Protein AF-A0A2D7C909-F1 (afdb_monomer_lite)

Secondary structure (DSSP, 8-state):
--TTHHHHHHHHHHHHHHHHHHHHHHHHSHHHHHHHHHHHHHHHHHHHHHHHHHHHHHHHTTPPPPPHHHHHHHHHHT-HHHHHHHHHHTT-SSS-HHHHHHHHHHHHHHHHHHHHHHHHHH-SS--GGGS---

Structure (mmCIF, N/CA/C/O backbone):
data_AF-A0A2D7C909-F1
#
_entry.id   AF-A0A2D7C909-F1
#
loop_
_atom_site.group_PDB
_atom_site.id
_atom_site.type_symbol
_atom_site.label_atom_id
_atom_site.label_alt_id
_atom_site.label_comp_id
_atom_site.label_asym_id
_atom_site.label_entity_id
_atom_site.label_seq_id
_atom_site.pdbx_PDB_ins_code
_atom_site.Cartn_x
_atom_site.Cartn_y
_atom_site.Cartn_z
_atom_site.occupancy
_atom_site.B_iso_or_equiv
_atom_site.auth_seq_id
_atom_site.auth_comp_id
_atom_site.auth_asym_id
_atom_site.auth_atom_id
_atom_site.pdbx_PDB_model_num
ATOM 1 N N . MET A 1 1 ? 46.329 -32.650 -24.180 1.00 47.97 1 MET A N 1
ATOM 2 C CA . MET A 1 1 ? 45.137 -33.232 -23.517 1.00 47.97 1 MET A CA 1
ATOM 3 C C . MET A 1 1 ? 44.458 -32.304 -22.486 1.00 47.97 1 MET A C 1
ATOM 5 O O . MET A 1 1 ? 43.473 -32.714 -21.896 1.00 47.97 1 MET A O 1
ATOM 9 N N . ILE A 1 2 ? 44.912 -31.050 -22.284 1.00 51.41 2 ILE A N 1
ATOM 10 C CA . ILE A 1 2 ? 44.372 -30.128 -21.250 1.00 51.41 2 ILE A CA 1
ATOM 11 C C . ILE A 1 2 ? 43.327 -29.121 -21.801 1.00 51.41 2 ILE A C 1
ATOM 13 O O . ILE A 1 2 ? 42.493 -28.629 -21.051 1.00 51.41 2 ILE A O 1
ATOM 17 N N . ASN A 1 3 ? 43.277 -28.874 -23.118 1.00 50.50 3 ASN A N 1
ATOM 18 C CA . ASN A 1 3 ? 42.369 -27.879 -23.728 1.00 50.50 3 ASN A CA 1
ATOM 19 C C . ASN A 1 3 ? 40.932 -28.361 -24.020 1.00 50.50 3 ASN A C 1
ATOM 21 O O . ASN A 1 3 ? 40.073 -27.541 -24.329 1.00 50.50 3 ASN A O 1
ATOM 25 N N . LEU A 1 4 ? 40.641 -29.665 -23.926 1.00 52.66 4 LEU A N 1
ATOM 26 C CA . LEU A 1 4 ? 39.287 -30.192 -24.177 1.00 52.66 4 LEU A CA 1
ATOM 27 C C . LEU A 1 4 ? 38.391 -30.141 -22.926 1.00 52.66 4 LEU A C 1
ATOM 29 O O . LEU A 1 4 ? 37.192 -29.895 -23.039 1.00 52.66 4 LEU A O 1
ATOM 33 N N . LEU A 1 5 ? 38.966 -30.295 -21.726 1.00 52.94 5 LEU A N 1
ATOM 34 C CA . LEU A 1 5 ? 38.217 -30.275 -20.461 1.00 52.94 5 LEU A CA 1
ATOM 35 C C . LEU A 1 5 ? 37.878 -28.849 -19.991 1.00 52.94 5 LEU A C 1
ATOM 37 O O . LEU A 1 5 ? 36.800 -28.627 -19.442 1.00 52.94 5 LEU A O 1
ATOM 41 N N . THR A 1 6 ? 38.743 -27.864 -20.266 1.00 55.09 6 THR A N 1
ATOM 42 C CA . THR A 1 6 ? 38.495 -26.441 -19.953 1.00 55.09 6 THR A CA 1
ATOM 43 C C . THR A 1 6 ? 37.403 -25.823 -20.828 1.00 55.09 6 THR A C 1
ATOM 45 O O . THR A 1 6 ? 36.758 -24.855 -20.425 1.00 55.09 6 THR A O 1
ATOM 48 N N . ASN A 1 7 ? 37.163 -26.388 -22.014 1.00 56.53 7 ASN A N 1
ATOM 49 C CA . ASN A 1 7 ? 36.126 -25.923 -22.928 1.00 56.53 7 ASN A CA 1
ATOM 50 C C . ASN A 1 7 ? 34.722 -26.350 -22.454 1.00 56.53 7 ASN A C 1
ATOM 52 O O . ASN A 1 7 ? 33.786 -25.563 -22.508 1.00 56.53 7 ASN A O 1
ATOM 56 N N . SER A 1 8 ? 34.579 -27.549 -21.876 1.00 60.84 8 SER A N 1
ATOM 57 C CA . SER A 1 8 ? 33.290 -28.060 -21.373 1.00 60.84 8 SER A CA 1
ATOM 58 C C . SER A 1 8 ? 32.717 -27.234 -20.206 1.00 60.84 8 SER A C 1
ATOM 60 O O . SER A 1 8 ? 31.518 -26.946 -20.166 1.00 60.84 8 SER A O 1
ATOM 62 N N . THR A 1 9 ? 33.563 -26.766 -19.280 1.00 65.06 9 THR A N 1
ATOM 63 C CA . THR A 1 9 ? 33.131 -25.901 -18.165 1.00 65.06 9 THR A CA 1
ATOM 64 C C . THR A 1 9 ? 32.791 -24.482 -18.625 1.00 65.06 9 THR A C 1
ATOM 66 O O . THR A 1 9 ? 31.807 -23.909 -18.150 1.00 65.06 9 THR A O 1
ATOM 69 N N . LYS A 1 10 ? 33.534 -23.937 -19.600 1.00 64.00 10 LYS A N 1
ATOM 70 C CA . LYS A 1 10 ? 33.212 -22.652 -20.245 1.00 64.00 10 LYS A CA 1
ATOM 71 C C . LYS A 1 10 ? 31.898 -22.716 -21.025 1.00 64.00 10 LYS A C 1
ATOM 73 O O . LYS A 1 10 ? 31.079 -21.817 -20.872 1.00 64.00 10 LYS A O 1
ATOM 78 N N . ILE A 1 11 ? 31.660 -23.791 -21.778 1.00 75.31 11 ILE A N 1
ATOM 79 C CA . ILE A 1 11 ? 30.412 -24.016 -22.523 1.00 75.31 11 ILE A CA 1
ATOM 80 C C . ILE A 1 11 ? 29.225 -24.158 -21.562 1.00 75.31 11 ILE A C 1
ATOM 82 O O . ILE A 1 11 ? 28.203 -23.514 -21.767 1.00 75.31 11 ILE A O 1
ATOM 86 N N . ARG A 1 12 ? 29.362 -24.910 -20.458 1.00 75.12 12 ARG A N 1
ATOM 87 C CA . ARG A 1 12 ? 28.311 -24.990 -19.423 1.00 75.12 12 ARG A CA 1
ATOM 88 C C . ARG A 1 12 ? 28.006 -23.634 -18.790 1.00 75.12 12 ARG A C 1
ATOM 90 O O . ARG A 1 12 ? 26.837 -23.298 -18.636 1.00 75.12 12 ARG A O 1
ATOM 97 N N . SER A 1 13 ? 29.032 -22.860 -18.440 1.00 69.50 13 SER A N 1
ATOM 98 C CA . SER A 1 13 ? 28.849 -21.518 -17.872 1.00 69.50 13 SER A CA 1
ATOM 99 C C . SER A 1 13 ? 28.171 -20.566 -18.864 1.00 69.50 13 SER A C 1
ATOM 101 O O . SER A 1 13 ? 27.258 -19.832 -18.485 1.00 69.50 13 SER A O 1
ATOM 103 N N . LEU A 1 14 ? 28.545 -20.639 -20.146 1.00 79.50 14 LEU A N 1
ATOM 104 C CA . LEU A 1 14 ? 27.927 -19.876 -21.229 1.00 79.50 14 LEU A CA 1
ATOM 105 C C . LEU A 1 14 ? 26.449 -20.253 -21.409 1.00 79.50 14 LEU A C 1
ATOM 107 O O . LEU A 1 14 ? 25.599 -19.370 -21.468 1.00 79.50 14 LEU A O 1
ATOM 111 N N . CYS A 1 15 ? 26.122 -21.548 -21.415 1.00 83.25 15 CYS A N 1
ATOM 112 C CA . CYS A 1 15 ? 24.737 -22.012 -21.498 1.00 83.25 15 CYS A CA 1
ATOM 113 C C . CYS A 1 15 ? 23.899 -21.539 -20.302 1.00 83.25 15 CYS A C 1
ATOM 115 O O . CYS A 1 15 ? 22.768 -21.103 -20.489 1.00 83.25 15 CYS A O 1
ATOM 117 N N . ILE A 1 16 ? 24.457 -21.559 -19.086 1.00 84.88 16 ILE A N 1
ATOM 118 C CA . ILE A 1 16 ? 23.773 -21.051 -17.886 1.00 84.88 16 ILE A CA 1
ATOM 119 C C . ILE A 1 16 ? 23.507 -19.544 -18.007 1.00 84.88 16 ILE A C 1
ATOM 121 O O . ILE A 1 16 ? 22.395 -19.101 -17.725 1.00 84.88 16 ILE A O 1
ATOM 125 N N . HIS A 1 17 ? 24.483 -18.763 -18.478 1.00 77.44 17 HIS A N 1
ATOM 126 C CA . HIS A 1 17 ? 24.311 -17.322 -18.683 1.00 77.44 17 HIS A CA 1
ATOM 127 C C . HIS A 1 17 ? 23.267 -17.007 -19.758 1.00 77.44 17 HIS A C 1
ATOM 129 O O . HIS A 1 17 ? 22.457 -16.105 -19.565 1.00 77.44 17 HIS A O 1
ATOM 135 N N . LEU A 1 18 ? 23.240 -17.758 -20.861 1.00 84.81 18 LEU A N 1
ATOM 136 C CA . LEU A 1 18 ? 22.255 -17.572 -21.929 1.00 84.81 18 LEU A CA 1
ATOM 137 C C . LEU A 1 18 ? 20.832 -17.919 -21.469 1.00 84.81 18 LEU A C 1
ATOM 139 O O . LEU A 1 18 ? 19.897 -17.188 -21.788 1.00 84.81 18 LEU A O 1
ATOM 143 N N . VAL A 1 19 ? 20.668 -18.975 -20.666 1.00 87.38 19 VAL A N 1
ATOM 144 C CA . VAL A 1 19 ? 19.371 -19.345 -20.073 1.00 87.38 19 VAL A CA 1
ATOM 145 C C . VAL A 1 19 ? 18.914 -18.300 -19.056 1.00 87.38 19 VAL A C 1
ATOM 147 O O . VAL A 1 19 ? 17.764 -17.871 -19.097 1.00 87.38 19 VAL A O 1
ATOM 150 N N . PHE A 1 20 ? 19.811 -17.835 -18.184 1.00 84.56 20 PHE A N 1
ATOM 151 C CA . PHE A 1 20 ? 19.500 -16.787 -17.213 1.00 84.56 20 PHE A CA 1
ATOM 152 C C . PHE A 1 20 ? 19.119 -15.472 -17.904 1.00 84.56 20 PHE A C 1
ATOM 154 O O . PHE A 1 20 ? 18.103 -14.872 -17.567 1.00 84.56 20 PHE A O 1
ATOM 161 N N . CYS A 1 21 ? 19.877 -15.065 -18.925 1.00 75.12 21 CYS A N 1
ATOM 162 C CA . CYS A 1 21 ? 19.587 -13.867 -19.708 1.00 75.12 21 CYS A CA 1
ATOM 163 C C . CYS A 1 21 ? 18.252 -14.001 -20.461 1.00 75.12 21 CYS A C 1
ATOM 165 O O . CYS A 1 21 ? 17.456 -13.067 -20.469 1.00 75.12 21 CYS A O 1
ATOM 167 N N . GLY A 1 22 ? 17.946 -15.183 -21.009 1.00 72.19 22 GLY A N 1
ATOM 168 C CA . GLY A 1 22 ? 16.656 -15.484 -21.636 1.00 72.19 22 GLY A CA 1
ATOM 169 C C . GLY A 1 22 ? 15.474 -15.403 -20.665 1.00 72.19 22 GLY A C 1
ATOM 170 O O . GLY A 1 22 ? 14.464 -14.781 -20.988 1.00 72.19 22 GLY A O 1
ATOM 171 N N . ILE A 1 23 ? 15.615 -15.954 -19.455 1.00 75.06 23 ILE A N 1
ATOM 172 C CA . ILE A 1 23 ? 14.599 -15.870 -18.393 1.00 75.06 23 ILE A CA 1
ATOM 173 C C . ILE A 1 23 ? 14.415 -14.422 -17.948 1.00 75.06 23 ILE A C 1
ATOM 175 O O . ILE A 1 23 ? 13.283 -13.965 -17.856 1.00 75.06 23 ILE A O 1
ATOM 179 N N . VAL A 1 24 ? 15.501 -13.678 -17.732 1.00 72.19 24 VAL A N 1
ATOM 180 C CA . VAL A 1 24 ? 15.435 -12.257 -17.371 1.00 72.19 24 VAL A CA 1
ATOM 181 C C . VAL A 1 24 ? 14.763 -11.453 -18.483 1.00 72.19 24 VAL A C 1
ATOM 183 O O . VAL A 1 24 ? 13.880 -10.664 -18.191 1.00 72.19 24 VAL A O 1
ATOM 186 N N . THR A 1 25 ? 15.083 -11.694 -19.755 1.00 62.75 25 THR A N 1
ATOM 187 C CA . THR A 1 25 ? 14.466 -10.973 -20.886 1.00 62.75 25 THR A CA 1
ATOM 188 C C . THR A 1 25 ? 12.987 -11.337 -21.071 1.00 62.75 25 THR A C 1
ATOM 190 O O . THR A 1 25 ? 12.179 -10.484 -21.432 1.00 62.75 25 THR A O 1
ATOM 193 N N . TYR A 1 26 ? 12.602 -12.587 -20.792 1.00 64.62 26 TYR A N 1
ATOM 194 C CA . TYR A 1 26 ? 11.203 -13.029 -20.770 1.00 64.62 26 TYR A CA 1
ATOM 195 C C . TYR A 1 26 ? 10.431 -12.416 -19.592 1.00 64.62 26 TYR A C 1
ATOM 197 O O . TYR A 1 26 ? 9.316 -11.935 -19.769 1.00 64.62 26 TYR A O 1
ATOM 205 N N . VAL A 1 27 ? 11.052 -12.375 -18.411 1.00 63.78 27 VAL A N 1
ATOM 206 C CA . VAL A 1 27 ? 10.517 -11.735 -17.203 1.00 63.78 27 VAL A CA 1
ATOM 207 C C . VAL A 1 27 ? 10.466 -10.218 -17.349 1.00 63.78 27 VAL A C 1
ATOM 209 O O . VAL A 1 27 ? 9.596 -9.622 -16.751 1.00 63.78 27 VAL A O 1
ATOM 212 N N . VAL A 1 28 ? 11.343 -9.585 -18.129 1.00 64.62 28 VAL A N 1
ATOM 213 C CA . VAL A 1 28 ? 11.356 -8.128 -18.373 1.00 64.62 28 VAL A CA 1
ATOM 214 C C . VAL A 1 28 ? 10.441 -7.734 -19.539 1.00 64.62 28 VAL A C 1
ATOM 216 O O . VAL A 1 28 ? 10.119 -6.562 -19.696 1.00 64.62 28 VAL A O 1
ATOM 219 N N . ASN A 1 29 ? 9.967 -8.689 -20.345 1.00 57.91 29 ASN A N 1
ATOM 220 C CA . ASN A 1 29 ? 9.042 -8.401 -21.437 1.00 57.91 29 ASN A CA 1
ATOM 221 C C . ASN A 1 29 ? 7.717 -7.850 -20.869 1.00 57.91 29 ASN A C 1
ATOM 223 O O . ASN A 1 29 ? 6.957 -8.570 -20.212 1.00 57.91 29 ASN A O 1
ATOM 227 N N . ASP A 1 30 ? 7.427 -6.576 -21.155 1.00 59.09 30 ASP A N 1
ATOM 228 C CA . ASP A 1 30 ? 6.306 -5.783 -20.616 1.00 59.09 30 ASP A CA 1
ATOM 229 C C . ASP A 1 30 ? 4.933 -6.480 -20.673 1.00 59.09 30 ASP A C 1
ATOM 231 O O . ASP A 1 30 ? 4.050 -6.198 -19.862 1.00 59.09 30 ASP A O 1
ATOM 235 N N . LYS A 1 31 ? 4.745 -7.439 -21.592 1.00 60.09 31 LYS A N 1
ATOM 236 C CA . LYS A 1 31 ? 3.484 -8.178 -21.767 1.00 60.09 31 LYS A CA 1
ATOM 237 C C . LYS A 1 31 ? 3.129 -9.129 -20.616 1.00 60.09 31 LYS A C 1
ATOM 239 O O . LYS A 1 31 ? 1.948 -9.428 -20.463 1.00 60.09 31 LYS A O 1
ATOM 244 N N . PHE A 1 32 ? 4.096 -9.604 -19.825 1.00 64.06 32 PHE A N 1
ATOM 245 C CA . PHE A 1 32 ? 3.834 -10.490 -18.674 1.00 64.06 32 PHE A CA 1
ATOM 246 C C . PHE A 1 32 ? 3.958 -9.762 -17.327 1.00 64.06 32 PHE A C 1
ATOM 248 O O . PHE A 1 32 ? 3.219 -10.049 -16.386 1.00 64.06 32 PHE A O 1
ATOM 255 N N . VAL A 1 33 ? 4.837 -8.762 -17.249 1.00 64.88 33 VAL A N 1
ATOM 256 C CA . VAL A 1 33 ? 5.052 -7.954 -16.038 1.00 64.88 33 VAL A CA 1
ATOM 257 C C . VAL A 1 33 ? 3.840 -7.095 -15.713 1.00 64.88 33 VAL A C 1
ATOM 259 O O . VAL A 1 33 ? 3.379 -7.086 -14.574 1.00 64.88 33 VAL A O 1
ATOM 262 N N . MET A 1 34 ? 3.287 -6.413 -16.717 1.00 63.38 34 MET A N 1
ATOM 263 C CA . MET A 1 34 ? 2.135 -5.531 -16.530 1.00 63.38 34 MET A CA 1
ATOM 264 C C . MET A 1 34 ? 0.901 -6.240 -15.947 1.00 63.38 34 MET A C 1
ATOM 266 O O . MET A 1 34 ? 0.367 -5.743 -14.952 1.00 63.38 34 MET A O 1
ATOM 270 N N . PRO A 1 35 ? 0.444 -7.403 -16.461 1.00 71.62 35 PRO A N 1
ATOM 271 C CA . PRO A 1 35 ? -0.691 -8.102 -15.859 1.00 71.62 35 PRO A CA 1
ATOM 272 C C . PRO A 1 35 ? -0.378 -8.656 -14.464 1.00 71.62 35 PRO A C 1
ATOM 274 O O . PRO A 1 35 ? -1.264 -8.664 -13.612 1.00 71.62 35 PRO A O 1
ATOM 277 N N . PHE A 1 36 ? 0.864 -9.073 -14.193 1.00 77.06 36 PHE A N 1
ATOM 278 C CA . PHE A 1 36 ? 1.263 -9.544 -12.864 1.00 77.06 36 PHE A CA 1
ATOM 279 C C . PHE A 1 36 ? 1.241 -8.416 -11.823 1.00 77.06 36 PHE A C 1
ATOM 281 O O . PHE A 1 36 ? 0.674 -8.588 -10.744 1.00 77.06 36 PHE A O 1
ATOM 288 N N . ILE A 1 37 ? 1.785 -7.243 -12.163 1.00 73.25 37 ILE A N 1
ATOM 289 C CA . ILE A 1 37 ? 1.727 -6.045 -11.313 1.00 73.25 37 ILE A CA 1
ATOM 290 C C . ILE A 1 37 ? 0.271 -5.620 -11.092 1.00 73.25 37 ILE A C 1
ATOM 292 O O . ILE A 1 37 ? -0.114 -5.324 -9.962 1.00 73.25 37 ILE A O 1
ATOM 296 N N . ALA A 1 38 ? -0.563 -5.639 -12.136 1.00 72.75 38 ALA A N 1
ATOM 297 C CA . ALA A 1 38 ? -1.981 -5.308 -12.011 1.00 72.75 38 ALA A C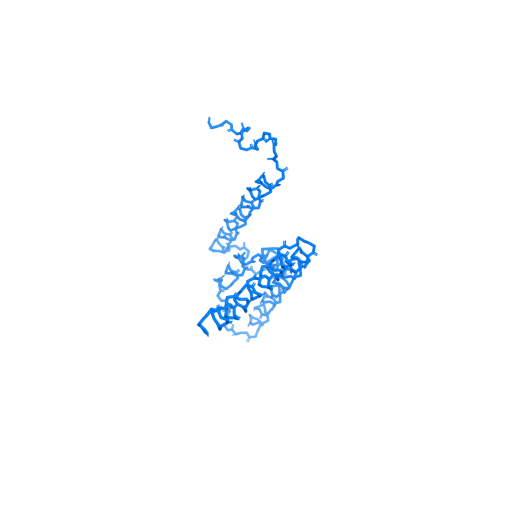A 1
ATOM 298 C C . ALA A 1 38 ? -2.713 -6.260 -11.048 1.00 72.75 38 ALA A C 1
ATOM 300 O O . ALA A 1 38 ? -3.440 -5.805 -10.163 1.00 72.75 38 ALA A O 1
ATOM 301 N N . TRP A 1 39 ? -2.478 -7.572 -11.163 1.00 77.75 39 TRP A N 1
ATOM 302 C CA . TRP A 1 39 ? -3.040 -8.555 -10.233 1.00 77.75 39 TRP A CA 1
ATOM 303 C C . TRP A 1 39 ? -2.529 -8.329 -8.808 1.00 77.75 39 TRP A C 1
ATOM 305 O O . TRP A 1 39 ? -3.324 -8.278 -7.872 1.00 77.75 39 TRP A O 1
ATOM 315 N N . TRP A 1 40 ? -1.223 -8.118 -8.634 1.00 79.00 40 TRP A N 1
ATOM 316 C CA . TRP A 1 40 ? -0.631 -7.798 -7.336 1.00 79.00 40 TRP A CA 1
ATOM 317 C C . TRP A 1 40 ? -1.325 -6.601 -6.672 1.00 79.00 40 TRP A C 1
ATOM 319 O O . TRP A 1 40 ? -1.753 -6.699 -5.521 1.00 79.00 40 TRP A O 1
ATOM 329 N N . PHE A 1 41 ? -1.532 -5.509 -7.418 1.00 78.88 41 PHE A N 1
ATOM 330 C CA . PHE A 1 41 ? -2.272 -4.344 -6.933 1.00 78.88 41 PHE A CA 1
ATOM 331 C C . PHE A 1 41 ? -3.691 -4.708 -6.484 1.00 78.88 41 PHE A C 1
ATOM 333 O O . PHE A 1 41 ? -4.114 -4.279 -5.411 1.00 78.88 41 PHE A O 1
ATOM 340 N N . ILE A 1 42 ? -4.422 -5.518 -7.253 1.00 81.50 42 ILE A N 1
ATOM 341 C CA . ILE A 1 42 ? -5.783 -5.943 -6.892 1.00 81.50 42 ILE A CA 1
ATOM 342 C C . ILE A 1 42 ? -5.783 -6.746 -5.584 1.00 81.50 42 ILE A C 1
ATOM 344 O O . ILE A 1 42 ? -6.570 -6.435 -4.687 1.00 81.50 42 ILE A O 1
ATOM 348 N N . VAL A 1 43 ? -4.892 -7.738 -5.441 1.00 86.25 43 VAL A N 1
ATOM 349 C CA . VAL A 1 43 ? -4.817 -8.563 -4.219 1.00 86.25 43 VAL A CA 1
ATOM 350 C C . VAL A 1 43 ? -4.508 -7.700 -3.005 1.00 86.25 43 VAL A C 1
ATOM 352 O O . VAL A 1 43 ? -5.189 -7.812 -1.986 1.00 86.25 43 VAL A O 1
ATOM 355 N N . VAL A 1 44 ? -3.502 -6.831 -3.114 1.00 83.19 44 VAL A N 1
ATOM 356 C CA . VAL A 1 44 ? -3.051 -5.988 -2.004 1.00 83.19 44 VAL A CA 1
ATOM 357 C C . VAL A 1 44 ? -4.163 -5.033 -1.564 1.00 83.19 44 VAL A C 1
ATOM 359 O O . VAL A 1 44 ? -4.460 -4.948 -0.374 1.00 83.19 44 VAL A O 1
ATOM 362 N N . ASN A 1 45 ? -4.858 -4.392 -2.508 1.00 83.12 45 ASN A N 1
ATOM 363 C CA . ASN A 1 45 ? -5.970 -3.494 -2.187 1.00 83.12 45 ASN A CA 1
ATOM 364 C C . ASN A 1 45 ? -7.173 -4.229 -1.569 1.00 83.12 45 ASN A C 1
ATOM 366 O O . ASN A 1 45 ? -7.797 -3.713 -0.639 1.00 83.12 45 ASN A O 1
ATOM 370 N N . LEU A 1 46 ? -7.487 -5.441 -2.040 1.00 85.94 46 LEU A N 1
ATOM 371 C CA . LEU A 1 46 ? -8.560 -6.257 -1.467 1.00 85.94 46 LEU A CA 1
ATOM 372 C C . LEU A 1 46 ? -8.209 -6.739 -0.052 1.00 85.94 46 LEU A C 1
ATOM 374 O O . LEU A 1 46 ? -9.049 -6.695 0.848 1.00 85.94 46 LEU A O 1
ATOM 378 N N . PHE A 1 47 ? -6.966 -7.171 0.159 1.00 87.62 47 PHE A N 1
ATOM 379 C CA . PHE A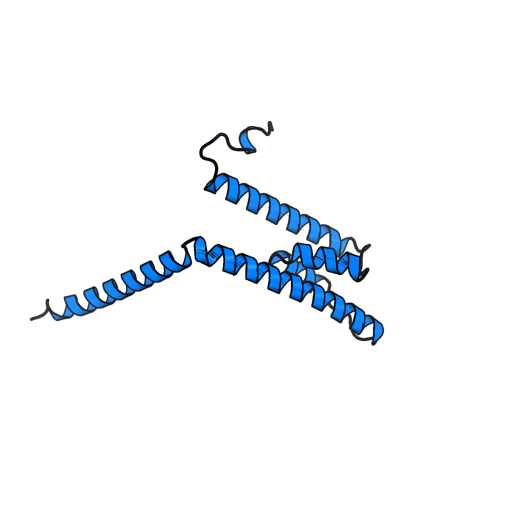 1 47 ? -6.480 -7.608 1.464 1.00 87.62 47 PHE A CA 1
ATOM 380 C C . PHE A 1 47 ? -6.540 -6.476 2.498 1.00 87.62 47 PHE A C 1
ATOM 382 O O . PHE A 1 47 ? -7.024 -6.686 3.614 1.00 87.62 47 PHE A O 1
ATOM 389 N N . GLU A 1 48 ? -6.137 -5.265 2.104 1.00 84.94 48 GLU A N 1
ATOM 390 C CA . GLU A 1 48 ? -6.254 -4.056 2.922 1.00 84.94 48 GLU A CA 1
ATOM 391 C C . GLU A 1 48 ? -7.699 -3.813 3.369 1.00 84.94 48 GLU A C 1
ATOM 393 O O . GLU A 1 48 ? -7.994 -3.614 4.551 1.00 84.94 48 GLU A O 1
ATOM 398 N N . PHE A 1 49 ? -8.627 -3.869 2.412 1.00 83.50 49 PHE A N 1
ATOM 399 C CA . PHE A 1 49 ? -10.041 -3.632 2.659 1.00 83.50 49 PHE A CA 1
ATOM 400 C C . PHE A 1 49 ? -10.619 -4.649 3.655 1.00 83.50 49 PHE A C 1
ATOM 402 O O . PHE A 1 49 ? -11.338 -4.281 4.590 1.00 83.50 49 PHE A O 1
ATOM 409 N N . LEU A 1 50 ? -10.249 -5.926 3.514 1.00 87.12 50 LEU A N 1
ATOM 410 C CA . LEU A 1 50 ? -10.637 -6.980 4.454 1.00 87.12 50 LEU A CA 1
ATOM 411 C C . LEU A 1 50 ? -10.033 -6.766 5.848 1.00 87.12 50 LEU A C 1
ATOM 413 O O . LEU A 1 50 ? -10.709 -7.014 6.850 1.00 87.12 50 LEU A O 1
ATOM 417 N N . MET A 1 51 ? -8.796 -6.267 5.939 1.00 85.19 51 MET A N 1
ATOM 418 C CA . MET A 1 51 ? -8.168 -5.912 7.217 1.00 85.19 51 MET A CA 1
ATOM 419 C C . MET A 1 51 ? -8.942 -4.812 7.950 1.00 85.19 51 MET A C 1
ATOM 421 O O . MET A 1 51 ? -9.185 -4.953 9.152 1.00 85.19 51 MET A O 1
ATOM 425 N N . PHE A 1 52 ? -9.415 -3.781 7.240 1.00 82.75 52 PHE A N 1
ATOM 426 C CA . PHE A 1 52 ? -10.302 -2.764 7.820 1.00 82.75 52 PHE A CA 1
ATOM 427 C C . PHE A 1 52 ? -11.627 -3.360 8.321 1.00 82.75 52 PHE A C 1
ATOM 429 O O . PHE A 1 52 ? -12.081 -3.034 9.423 1.00 82.75 52 PHE A O 1
ATOM 436 N N . GLY A 1 53 ? -12.225 -4.280 7.558 1.00 83.94 53 GLY A N 1
ATOM 437 C CA . GLY A 1 53 ? -13.429 -4.999 7.984 1.00 83.94 53 GLY A CA 1
ATOM 438 C C . GLY A 1 53 ? -13.201 -5.835 9.246 1.00 83.94 53 GLY A C 1
ATOM 439 O O . GLY A 1 53 ? -13.990 -5.771 10.196 1.00 83.94 53 GLY A O 1
ATOM 440 N N . LYS A 1 54 ? -12.075 -6.560 9.304 1.00 85.06 54 LYS A N 1
ATOM 441 C CA . LYS A 1 54 ? -11.673 -7.347 10.478 1.00 85.06 54 LYS A CA 1
ATOM 442 C C . LYS A 1 54 ? -11.416 -6.462 11.693 1.00 85.06 54 LYS A C 1
ATOM 444 O O . LYS A 1 54 ? -11.723 -6.865 12.814 1.00 85.06 54 LYS A O 1
ATOM 449 N N . ASP A 1 55 ? -10.868 -5.266 11.500 1.00 84.06 55 ASP A N 1
ATOM 450 C CA . ASP A 1 55 ? -10.670 -4.315 12.593 1.00 84.06 55 ASP A CA 1
ATOM 451 C C . ASP A 1 55 ? -12.006 -3.824 13.175 1.00 84.06 55 ASP A C 1
ATOM 453 O O . ASP A 1 55 ? -12.193 -3.820 14.394 1.00 84.06 55 ASP A O 1
ATOM 457 N N . LYS A 1 56 ? -13.001 -3.541 12.320 1.00 81.50 56 LYS A N 1
ATOM 458 C CA . LYS A 1 56 ? -14.357 -3.180 12.773 1.00 81.50 56 LYS A CA 1
ATOM 459 C C . LYS A 1 56 ? -15.043 -4.314 13.540 1.00 81.50 56 LYS A C 1
ATOM 461 O O . LYS A 1 56 ? -15.722 -4.055 14.534 1.00 81.50 56 LYS A O 1
ATOM 466 N N . LEU A 1 57 ? -14.850 -5.563 13.112 1.00 83.88 57 LEU A N 1
ATOM 467 C CA . LEU A 1 57 ? -15.328 -6.748 13.836 1.00 83.88 57 LEU A CA 1
ATOM 468 C C . LEU A 1 57 ? -14.658 -6.878 15.208 1.00 83.88 57 LEU A C 1
ATOM 470 O O . LEU A 1 57 ? -15.351 -7.062 16.206 1.00 83.88 57 LEU A O 1
ATOM 474 N N . ARG A 1 58 ? -13.333 -6.694 15.282 1.00 83.69 58 ARG A N 1
ATOM 475 C CA . ARG A 1 58 ? -12.591 -6.693 16.553 1.00 83.69 58 ARG A CA 1
ATOM 476 C C . ARG A 1 58 ? -13.068 -5.597 17.501 1.00 83.69 58 ARG A C 1
ATOM 478 O O . ARG A 1 58 ? -13.245 -5.867 18.684 1.00 83.69 58 ARG A O 1
ATOM 485 N N . ALA A 1 59 ? -13.370 -4.407 16.980 1.00 79.75 59 ALA A N 1
ATOM 486 C CA . ALA A 1 59 ? -13.939 -3.320 17.771 1.00 79.75 59 ALA A CA 1
ATOM 487 C C . ALA A 1 59 ? -15.328 -3.657 18.346 1.00 79.75 59 ALA A C 1
ATOM 489 O O . ALA A 1 59 ? -15.619 -3.250 19.467 1.00 79.75 59 ALA A O 1
ATOM 490 N N . LYS A 1 60 ? -16.166 -4.405 17.612 1.00 82.62 60 LYS A N 1
ATOM 491 C CA . LYS A 1 60 ? -17.469 -4.886 18.110 1.00 82.62 60 LYS A CA 1
ATOM 492 C C . LYS A 1 60 ? -17.336 -6.006 19.146 1.00 82.62 60 LYS A C 1
ATOM 494 O O . LYS A 1 60 ? -18.127 -6.053 20.077 1.00 82.62 60 LYS A O 1
ATOM 499 N N . MET A 1 61 ? -16.341 -6.878 18.991 1.00 85.56 61 MET A N 1
ATOM 500 C CA . MET A 1 61 ? -16.055 -8.003 19.895 1.00 85.56 61 MET A CA 1
ATOM 501 C C . MET A 1 61 ? -15.276 -7.588 21.161 1.00 85.56 61 MET A C 1
ATOM 503 O O . MET A 1 61 ? -14.966 -8.436 21.992 1.00 85.56 61 MET A O 1
ATOM 507 N N . GLY A 1 62 ? -14.907 -6.307 21.303 1.00 79.88 62 GLY A N 1
ATOM 508 C CA . GLY A 1 62 ? -14.111 -5.809 22.433 1.00 79.88 62 GLY A CA 1
ATOM 509 C C . GLY A 1 62 ? -12.636 -6.230 22.410 1.00 79.88 62 GLY A C 1
ATOM 510 O O . GLY A 1 62 ? -11.956 -6.149 23.429 1.00 79.88 62 GLY A O 1
ATOM 511 N N . TRP A 1 63 ? -12.123 -6.694 21.268 1.00 85.75 63 TRP A N 1
ATOM 512 C CA . TRP A 1 63 ? -10.733 -7.134 21.128 1.00 85.75 63 TRP A CA 1
ATOM 513 C C . TRP A 1 63 ? -9.778 -5.962 20.875 1.00 85.75 63 TRP A C 1
ATOM 515 O O . TRP A 1 63 ? -10.185 -4.866 20.480 1.00 85.75 63 TRP A O 1
ATOM 525 N N . SER A 1 64 ? -8.478 -6.215 21.057 1.00 75.69 64 SER A N 1
ATOM 526 C CA . SER A 1 64 ? -7.431 -5.233 20.761 1.00 75.69 64 SER A CA 1
ATOM 527 C C . SER A 1 64 ? -7.458 -4.815 19.284 1.00 75.69 64 SER A C 1
ATOM 529 O O . SER A 1 64 ? -7.561 -5.653 18.378 1.00 75.69 64 SER A O 1
ATOM 531 N N . ARG A 1 65 ? -7.386 -3.501 19.053 1.00 74.50 65 ARG A N 1
ATOM 532 C CA . ARG A 1 65 ? -7.413 -2.885 17.719 1.00 74.50 65 ARG A CA 1
ATOM 533 C C . ARG A 1 65 ? -6.055 -3.006 17.033 1.00 74.50 65 ARG A C 1
ATOM 535 O O . ARG A 1 65 ? -5.016 -3.031 17.687 1.00 74.50 65 ARG A O 1
ATOM 542 N N . THR A 1 66 ? -6.068 -3.055 15.707 1.00 75.62 66 THR A N 1
ATOM 543 C CA . THR A 1 66 ? -4.849 -3.151 14.896 1.00 75.62 66 THR A CA 1
ATOM 544 C C . THR A 1 66 ? -4.114 -1.799 14.906 1.00 75.62 66 THR A C 1
ATOM 546 O O . THR A 1 66 ? -4.767 -0.756 14.784 1.00 75.62 66 THR A O 1
ATOM 549 N N . PRO A 1 67 ? -2.780 -1.768 15.086 1.00 76.56 67 PRO A N 1
ATOM 550 C CA . PRO A 1 67 ? -2.023 -0.519 15.075 1.00 76.56 67 PRO A CA 1
ATOM 551 C C . PRO A 1 67 ? -2.059 0.162 13.697 1.00 76.56 67 PRO A C 1
ATOM 553 O O . PRO A 1 67 ? -2.054 -0.488 12.655 1.00 76.56 67 PRO A O 1
ATOM 556 N N . GLU A 1 68 ? -2.071 1.498 13.697 1.00 75.56 68 GLU A N 1
ATOM 557 C CA . GLU A 1 68 ? -2.155 2.331 12.481 1.00 75.56 68 GLU A CA 1
ATOM 558 C C . GLU A 1 68 ? -0.946 2.153 11.549 1.00 75.56 68 GLU A C 1
ATOM 560 O O . GLU A 1 68 ? -1.063 2.316 10.335 1.00 75.56 68 GLU A O 1
ATOM 565 N N . SER A 1 69 ? 0.203 1.766 12.109 1.00 76.75 69 SER A N 1
ATOM 566 C CA . SER A 1 69 ? 1.436 1.511 11.363 1.00 76.75 69 SER A CA 1
ATOM 567 C C . SER A 1 69 ? 1.293 0.385 10.341 1.00 76.75 69 SER A C 1
ATOM 569 O O . SER A 1 69 ? 1.898 0.469 9.278 1.00 76.75 69 SER A O 1
ATOM 571 N N . THR A 1 70 ? 0.475 -0.636 10.614 1.00 80.31 70 THR A N 1
ATOM 572 C CA . THR A 1 70 ? 0.282 -1.768 9.696 1.00 80.31 70 THR A CA 1
ATOM 573 C C . THR A 1 70 ? -0.357 -1.317 8.384 1.00 80.31 70 THR A C 1
ATOM 575 O O . THR A 1 70 ? 0.140 -1.659 7.316 1.00 80.31 70 THR A O 1
ATOM 578 N N . PHE A 1 71 ? -1.392 -0.480 8.466 1.00 79.00 71 PHE A N 1
ATOM 579 C CA . PHE A 1 71 ? -2.062 0.077 7.289 1.00 79.00 71 PHE A CA 1
ATOM 580 C C . PHE A 1 71 ? -1.152 1.057 6.529 1.00 79.00 71 PHE A C 1
ATOM 582 O O . PHE A 1 71 ? -1.099 1.049 5.305 1.00 79.00 71 PHE A O 1
ATOM 589 N N . LEU A 1 72 ? -0.357 1.874 7.232 1.00 78.94 72 LEU A N 1
ATOM 590 C CA . LEU A 1 72 ? 0.614 2.759 6.570 1.00 78.94 72 LEU A CA 1
ATOM 591 C C . LEU A 1 72 ? 1.717 1.979 5.838 1.00 78.94 72 LEU A C 1
ATOM 593 O O . LEU A 1 72 ? 2.098 2.356 4.729 1.00 78.94 72 LEU A O 1
ATOM 597 N N . MET A 1 73 ? 2.197 0.877 6.420 1.00 79.75 73 MET A N 1
ATOM 598 C CA . MET A 1 73 ? 3.165 -0.004 5.763 1.00 79.75 73 MET A CA 1
ATOM 599 C C . MET A 1 73 ? 2.592 -0.647 4.504 1.00 79.75 73 MET A C 1
ATOM 601 O O . MET A 1 73 ? 3.304 -0.776 3.517 1.00 79.75 73 MET A O 1
ATOM 605 N N . MET A 1 74 ? 1.316 -1.022 4.495 1.00 77.81 74 MET A N 1
ATOM 606 C CA . MET A 1 74 ? 0.705 -1.577 3.289 1.00 77.81 74 MET A CA 1
ATOM 607 C C . MET A 1 74 ? 0.402 -0.495 2.237 1.00 77.81 74 MET A C 1
ATOM 609 O O . MET A 1 74 ? 0.510 -0.744 1.035 1.00 77.81 74 MET A O 1
ATOM 613 N N . GLY A 1 75 ? 0.169 0.750 2.665 1.00 75.75 75 GLY A N 1
ATOM 614 C CA . GLY A 1 75 ? 0.130 1.916 1.778 1.00 75.75 75 GLY A CA 1
ATOM 615 C C . GLY A 1 75 ? 1.435 2.118 1.000 1.00 75.75 75 GLY A C 1
ATOM 616 O O . GLY A 1 75 ? 1.390 2.400 -0.199 1.00 75.75 75 GLY A O 1
ATOM 617 N N . LEU A 1 76 ? 2.593 1.876 1.632 1.00 75.75 76 LEU A N 1
ATOM 618 C CA . LEU A 1 76 ? 3.897 1.880 0.949 1.00 75.75 76 LEU A CA 1
ATOM 619 C C . LEU A 1 76 ? 3.986 0.833 -0.168 1.00 75.75 76 LEU A C 1
ATOM 621 O O . LEU A 1 76 ? 4.636 1.083 -1.179 1.00 75.75 76 LEU A O 1
ATOM 625 N N . VAL A 1 77 ? 3.313 -0.308 -0.004 1.00 77.88 77 VAL A N 1
ATOM 626 C CA . VAL A 1 77 ? 3.297 -1.416 -0.976 1.00 77.88 77 VAL A CA 1
ATOM 627 C C . VAL A 1 77 ? 2.359 -1.135 -2.165 1.00 77.88 77 VAL A C 1
ATOM 629 O O . VAL A 1 77 ? 2.412 -1.845 -3.166 1.00 77.88 77 VAL A O 1
ATOM 632 N N . GLY A 1 78 ? 1.532 -0.083 -2.097 1.00 75.25 78 GLY A N 1
ATOM 633 C CA . GLY A 1 78 ? 0.608 0.312 -3.171 1.00 75.25 78 GLY A CA 1
ATOM 634 C C . GLY A 1 78 ? -0.875 0.083 -2.857 1.00 75.25 78 GLY A C 1
ATOM 635 O O . GLY A 1 78 ? -1.718 0.146 -3.752 1.00 75.25 78 GLY A O 1
ATOM 636 N N . ALA A 1 79 ? -1.231 -0.155 -1.592 1.00 79.88 79 ALA A N 1
ATOM 637 C CA . ALA A 1 79 ? -2.616 -0.376 -1.165 1.00 79.88 79 ALA A CA 1
ATOM 638 C C . ALA A 1 79 ? -3.462 0.908 -1.012 1.00 79.88 79 ALA A C 1
ATOM 640 O O . ALA A 1 79 ? -4.536 0.868 -0.411 1.00 79.88 79 ALA A O 1
ATOM 641 N N . PHE A 1 80 ? -2.991 2.069 -1.490 1.00 78.31 80 PHE A N 1
ATOM 642 C CA . PHE A 1 80 ? -3.637 3.365 -1.239 1.00 78.31 80 PHE A CA 1
ATOM 643 C C . PHE A 1 80 ? -5.152 3.395 -1.539 1.00 78.31 80 PHE A C 1
ATOM 645 O O . PHE A 1 80 ? -5.902 3.829 -0.658 1.00 78.31 80 PHE A O 1
ATOM 652 N N . PRO A 1 81 ? -5.651 2.916 -2.702 1.00 76.50 81 PRO A N 1
ATOM 653 C CA . PRO A 1 81 ? -7.091 2.895 -2.953 1.00 76.50 81 PRO A CA 1
ATOM 654 C C . PRO A 1 81 ? -7.864 2.030 -1.945 1.00 76.50 81 PRO A C 1
ATOM 656 O O . PRO A 1 81 ? -8.918 2.445 -1.465 1.00 76.50 81 PRO A O 1
ATOM 659 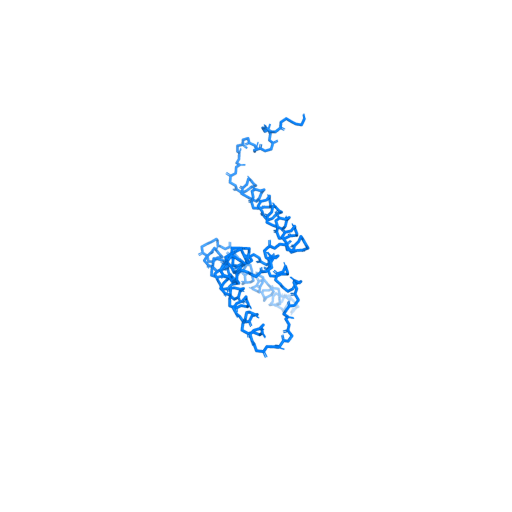N N . GLY A 1 82 ? -7.329 0.870 -1.560 1.00 79.94 82 GLY A N 1
ATOM 660 C CA . GLY A 1 82 ? -7.902 -0.018 -0.547 1.00 79.94 82 GLY A CA 1
ATOM 661 C C . GLY A 1 82 ? -7.959 0.633 0.835 1.00 79.94 82 GLY A C 1
ATOM 662 O O . GLY A 1 82 ? -8.983 0.537 1.516 1.00 79.94 82 GLY A O 1
ATOM 663 N N . ILE A 1 83 ? -6.914 1.381 1.213 1.00 80.94 83 ILE A N 1
ATOM 664 C CA . ILE A 1 83 ? -6.879 2.170 2.453 1.00 80.94 83 ILE A CA 1
ATOM 665 C C . ILE A 1 83 ? -7.933 3.270 2.414 1.00 80.94 83 ILE A C 1
ATOM 667 O O . ILE A 1 83 ? -8.686 3.442 3.372 1.00 80.94 83 ILE A O 1
ATOM 671 N N . PHE A 1 84 ? -7.996 4.024 1.318 1.00 79.69 84 PHE A N 1
ATOM 672 C CA . PHE A 1 84 ? -8.915 5.147 1.173 1.00 79.69 84 PHE A CA 1
ATOM 673 C C . PHE A 1 84 ? -10.377 4.686 1.233 1.00 79.69 84 PHE A C 1
ATOM 675 O O . PHE A 1 84 ? -11.162 5.208 2.031 1.00 79.69 84 PHE A O 1
ATOM 682 N N . ILE A 1 85 ? -10.717 3.651 0.458 1.00 80.62 85 ILE A N 1
ATOM 683 C CA . ILE A 1 85 ? -12.056 3.053 0.434 1.00 80.62 85 ILE A CA 1
ATOM 684 C C . ILE A 1 85 ? -12.387 2.443 1.798 1.00 80.62 85 ILE A C 1
ATOM 686 O O . ILE A 1 85 ? -13.453 2.723 2.347 1.00 80.62 85 ILE A O 1
ATOM 690 N N . GLY A 1 86 ? -11.474 1.665 2.389 1.00 80.25 86 GLY A N 1
ATOM 691 C CA . GLY A 1 86 ? -11.670 1.065 3.709 1.00 80.25 86 GLY A CA 1
ATOM 692 C C . GLY A 1 86 ? -11.932 2.118 4.790 1.00 80.25 86 GLY A C 1
ATOM 693 O O . GLY A 1 86 ? -12.853 1.986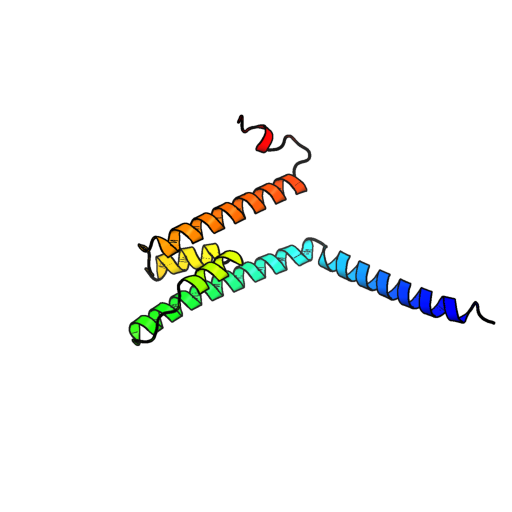 5.598 1.00 80.25 86 GLY A O 1
ATOM 694 N N . ARG A 1 87 ? -11.196 3.228 4.759 1.00 80.00 87 ARG A N 1
ATOM 695 C CA . ARG A 1 87 ? -11.357 4.329 5.711 1.00 80.00 87 ARG A CA 1
ATOM 696 C C . ARG A 1 87 ? -12.736 4.992 5.621 1.00 80.00 87 ARG A C 1
ATOM 698 O O . ARG A 1 87 ? -13.334 5.256 6.666 1.00 80.00 87 ARG A O 1
ATOM 705 N N . ILE A 1 88 ? -13.244 5.221 4.405 1.00 79.69 88 ILE A N 1
ATOM 706 C CA . ILE A 1 88 ? -14.578 5.801 4.164 1.00 79.69 88 ILE A CA 1
ATOM 707 C C . ILE A 1 88 ? -15.678 4.801 4.543 1.00 79.69 88 ILE A C 1
ATOM 709 O O . ILE A 1 88 ? -16.542 5.116 5.358 1.00 79.69 88 ILE A O 1
ATOM 713 N N . VAL A 1 89 ? -15.623 3.575 4.012 1.00 81.38 89 VAL A N 1
ATOM 714 C CA . VAL A 1 89 ? -16.671 2.551 4.187 1.00 81.38 89 VAL A CA 1
ATOM 715 C C . VAL A 1 89 ? -16.810 2.130 5.648 1.00 81.38 89 VAL A C 1
ATOM 717 O O . VAL A 1 89 ? -17.915 2.012 6.186 1.00 81.38 89 VAL A O 1
ATOM 720 N N . PHE A 1 90 ? -15.689 1.917 6.335 1.00 77.44 90 PHE A N 1
ATOM 721 C CA . PHE A 1 90 ? -15.720 1.486 7.727 1.00 77.44 90 PHE A CA 1
ATOM 722 C C . PHE A 1 90 ? -15.824 2.656 8.713 1.00 77.44 90 PHE A C 1
ATOM 724 O O . PHE A 1 90 ? -15.997 2.391 9.906 1.00 77.44 90 PHE A O 1
ATOM 731 N N . ASN A 1 91 ? -15.806 3.912 8.231 1.00 68.31 91 ASN A N 1
ATOM 732 C CA . ASN A 1 91 ? -15.716 5.140 9.035 1.00 68.31 91 ASN A CA 1
ATOM 733 C C . ASN A 1 91 ? -14.604 5.045 10.092 1.00 68.31 91 ASN A C 1
ATOM 735 O O . ASN A 1 91 ? -14.733 5.488 11.236 1.00 68.31 91 ASN A O 1
ATOM 739 N N . HIS A 1 92 ? -13.506 4.387 9.721 1.00 64.50 92 HIS A N 1
ATOM 740 C CA . HIS A 1 92 ? -12.450 4.040 10.652 1.00 64.50 92 HIS A CA 1
ATOM 741 C C . HIS A 1 92 ? -11.445 5.191 10.734 1.00 64.50 92 HIS A C 1
ATOM 743 O O . HIS A 1 92 ? -10.754 5.490 9.765 1.00 64.50 92 HIS A O 1
ATOM 749 N N . LYS A 1 93 ? -11.373 5.859 11.893 1.00 58.75 93 LYS A N 1
ATOM 750 C CA . LYS A 1 93 ? -10.374 6.902 12.212 1.00 58.75 93 LYS A CA 1
ATOM 751 C C . LYS A 1 93 ? -10.178 7.947 11.094 1.00 58.75 93 LYS A C 1
ATOM 753 O O . LYS A 1 93 ? -9.068 8.259 10.657 1.00 58.75 93 LYS A O 1
ATOM 758 N N . THR A 1 94 ? -11.277 8.570 10.678 1.00 59.16 94 THR A N 1
ATOM 759 C CA . THR A 1 94 ? -11.300 9.666 9.692 1.00 59.16 94 THR A CA 1
ATOM 760 C C . THR A 1 94 ? -10.736 10.998 10.215 1.00 59.16 94 THR A C 1
ATOM 762 O O . THR A 1 94 ? -10.382 11.865 9.421 1.00 59.16 94 THR A O 1
ATOM 765 N N . SER A 1 95 ? -10.562 11.151 11.531 1.00 56.72 95 SER A N 1
ATOM 766 C CA . SER A 1 95 ? -10.127 12.414 12.161 1.00 56.72 95 SER A CA 1
ATOM 767 C C . SER A 1 95 ? -8.685 12.397 12.711 1.00 56.72 95 SER A C 1
ATOM 769 O O . SER A 1 95 ? -8.109 13.434 13.040 1.00 56.72 95 SER A O 1
ATOM 771 N N . LYS A 1 96 ? -8.029 11.229 12.791 1.00 69.94 96 LYS A N 1
ATOM 772 C CA . LYS A 1 96 ? -6.666 11.137 13.344 1.00 69.94 96 LYS A CA 1
ATOM 773 C C . LYS A 1 96 ? -5.634 11.663 12.337 1.00 69.94 96 LYS A C 1
ATOM 775 O O . LYS A 1 96 ? -5.344 11.012 11.334 1.00 69.94 96 LYS A O 1
ATOM 780 N N . LYS A 1 97 ? -5.056 12.835 12.641 1.00 65.56 97 LYS A N 1
ATOM 781 C CA . LYS A 1 97 ? -3.965 13.475 11.874 1.00 65.56 97 LYS A CA 1
ATOM 782 C C . LYS A 1 97 ? -2.779 12.546 11.628 1.00 65.56 97 LYS A C 1
ATOM 784 O O . LYS A 1 97 ? -2.246 12.516 10.527 1.00 65.56 97 LYS A O 1
ATOM 789 N N . GLN A 1 98 ? -2.444 11.732 12.625 1.00 73.25 98 GLN A N 1
ATOM 790 C CA . GLN A 1 98 ? -1.350 10.759 12.572 1.00 73.25 98 GLN A CA 1
ATOM 791 C C . GLN A 1 98 ? -1.531 9.684 11.491 1.00 73.25 98 GLN A C 1
ATOM 793 O O . GLN A 1 98 ? -0.543 9.096 11.073 1.00 73.25 98 GLN A O 1
ATOM 798 N N . PHE A 1 99 ? -2.756 9.469 11.001 1.00 72.38 99 PHE A N 1
ATOM 799 C CA . PHE A 1 99 ? -3.033 8.491 9.955 1.00 72.38 99 PHE A CA 1
ATOM 800 C C . PHE A 1 99 ? -3.156 9.122 8.565 1.00 72.38 99 PHE A C 1
ATOM 802 O O . PHE A 1 99 ? -2.556 8.640 7.609 1.00 72.38 99 PHE A O 1
ATOM 809 N N . TYR A 1 100 ? -3.919 10.216 8.426 1.00 73.38 100 TYR A N 1
ATOM 810 C CA . TYR A 1 100 ? -4.151 10.787 7.094 1.00 73.38 100 TYR A CA 1
ATOM 811 C C . TYR A 1 100 ? -2.923 11.513 6.539 1.00 73.38 100 TYR A C 1
ATOM 813 O O . TYR A 1 100 ? -2.675 11.419 5.345 1.00 73.38 100 TYR A O 1
ATOM 821 N N . ILE A 1 101 ? -2.151 12.220 7.374 1.00 79.44 101 ILE A N 1
ATOM 822 C CA . ILE A 1 101 ? -0.985 12.989 6.914 1.00 79.44 101 ILE A CA 1
ATOM 823 C C . ILE A 1 101 ? 0.038 12.076 6.221 1.00 79.44 101 ILE A C 1
ATOM 825 O O . ILE A 1 101 ? 0.330 12.322 5.051 1.00 79.44 101 ILE A O 1
ATOM 829 N N . PRO A 1 102 ? 0.548 11.005 6.864 1.00 79.88 102 PRO A N 1
ATOM 830 C CA . PRO A 1 102 ? 1.496 10.115 6.203 1.00 79.88 102 PRO A CA 1
ATOM 831 C C . PRO A 1 102 ? 0.882 9.405 4.994 1.00 79.88 102 PRO A C 1
ATOM 833 O O . PRO A 1 102 ? 1.559 9.272 3.985 1.00 79.88 102 PRO A O 1
ATOM 836 N N . MET A 1 103 ? -0.399 9.024 5.029 1.00 79.75 103 MET A N 1
ATOM 837 C CA . MET A 1 103 ? -1.072 8.419 3.872 1.00 79.75 103 MET A CA 1
ATOM 838 C C . MET A 1 103 ? -1.038 9.331 2.629 1.00 79.75 103 MET A C 1
ATOM 840 O O . MET A 1 103 ? -0.670 8.872 1.549 1.00 79.75 103 MET A O 1
ATOM 844 N N . TRP A 1 104 ? -1.363 10.620 2.775 1.00 80.19 104 TRP A N 1
ATOM 845 C CA . TRP A 1 104 ? -1.302 11.577 1.663 1.00 80.19 104 TRP A CA 1
ATOM 846 C C . TRP A 1 104 ? 0.131 11.878 1.218 1.00 80.19 104 TRP A C 1
ATOM 848 O O . TRP A 1 104 ? 0.372 12.004 0.023 1.00 80.19 104 TRP A O 1
ATOM 858 N N . ILE A 1 105 ? 1.091 11.946 2.147 1.00 83.00 105 ILE A N 1
ATOM 859 C CA . ILE A 1 105 ? 2.513 12.106 1.801 1.00 83.00 105 ILE A CA 1
ATOM 860 C C . ILE A 1 105 ? 2.987 10.930 0.939 1.00 83.00 105 ILE A C 1
ATOM 862 O O . ILE A 1 105 ? 3.599 11.144 -0.106 1.00 83.00 105 ILE A O 1
ATOM 866 N N . LEU A 1 106 ? 2.671 9.696 1.344 1.00 81.81 106 LEU A N 1
ATOM 867 C CA . LEU A 1 106 ? 3.047 8.493 0.602 1.00 81.81 106 LEU A CA 1
ATOM 868 C C . LEU A 1 106 ? 2.418 8.453 -0.791 1.00 81.81 106 LEU A C 1
ATOM 870 O O . LEU A 1 106 ? 3.101 8.118 -1.757 1.00 81.81 106 LEU A O 1
ATOM 874 N N . PHE A 1 107 ? 1.152 8.855 -0.904 1.00 80.19 107 PHE A N 1
ATOM 875 C CA . PHE A 1 107 ? 0.474 8.967 -2.191 1.00 80.19 107 PHE A CA 1
ATOM 876 C C . PHE A 1 107 ? 1.148 9.982 -3.117 1.00 80.19 107 PHE A C 1
ATOM 878 O O . PHE A 1 107 ? 1.420 9.670 -4.274 1.00 80.19 107 PHE A O 1
ATOM 885 N N . THR A 1 108 ? 1.482 11.170 -2.607 1.00 81.12 108 THR A N 1
ATOM 886 C CA . THR A 1 108 ? 2.176 12.201 -3.390 1.00 81.12 108 THR A CA 1
ATOM 887 C C . THR A 1 108 ? 3.548 11.718 -3.861 1.00 81.12 108 THR A C 1
ATOM 889 O O . THR A 1 108 ? 3.904 11.931 -5.017 1.00 81.12 108 THR A O 1
ATOM 892 N N . ILE A 1 109 ? 4.302 11.016 -3.008 1.00 82.88 109 ILE A N 1
ATOM 893 C CA . ILE A 1 109 ? 5.599 10.434 -3.384 1.00 82.88 109 ILE A CA 1
ATOM 894 C C . ILE A 1 109 ? 5.425 9.387 -4.493 1.00 82.88 109 ILE A C 1
ATOM 896 O O . ILE A 1 109 ? 6.143 9.436 -5.490 1.00 82.88 109 ILE A O 1
ATOM 900 N N . GLN A 1 110 ? 4.459 8.471 -4.356 1.00 78.56 110 GLN A N 1
ATOM 901 C CA . GLN A 1 110 ? 4.167 7.467 -5.386 1.00 78.56 110 GLN A CA 1
ATOM 902 C C . GLN A 1 110 ? 3.748 8.114 -6.711 1.00 78.56 110 GLN A C 1
ATOM 904 O O . GLN A 1 110 ? 4.198 7.674 -7.767 1.00 78.56 110 GLN A O 1
ATOM 909 N N . LEU A 1 111 ? 2.951 9.186 -6.664 1.00 80.75 111 LEU A N 1
ATOM 910 C CA . LEU A 1 111 ? 2.533 9.924 -7.853 1.00 80.75 111 LEU A CA 1
ATOM 911 C C . LEU A 1 111 ? 3.721 10.594 -8.558 1.00 80.75 111 LEU A C 1
ATOM 913 O O . LEU A 1 111 ? 3.855 10.466 -9.771 1.00 80.75 111 LEU A O 1
ATOM 917 N N . ILE A 1 112 ? 4.610 11.256 -7.810 1.00 82.50 112 ILE A N 1
ATOM 918 C CA . ILE A 1 112 ? 5.818 11.888 -8.366 1.00 82.50 112 ILE A CA 1
ATOM 919 C C . ILE A 1 112 ? 6.730 10.839 -9.010 1.00 82.50 112 ILE A C 1
ATOM 921 O O . ILE A 1 112 ? 7.199 11.043 -10.127 1.00 82.50 112 ILE A O 1
ATOM 925 N N . LEU A 1 113 ? 6.953 9.705 -8.338 1.00 80.75 113 LEU A N 1
ATOM 926 C CA . LEU A 1 113 ? 7.770 8.614 -8.874 1.00 80.75 113 LEU A CA 1
ATOM 927 C C . LEU A 1 113 ? 7.160 8.015 -10.146 1.00 80.75 113 LEU A C 1
ATOM 929 O O . LEU A 1 113 ? 7.884 7.769 -11.110 1.00 80.75 113 LEU A O 1
ATOM 933 N N . ALA A 1 114 ? 5.840 7.821 -10.172 1.00 74.75 114 ALA A N 1
ATOM 934 C CA . ALA A 1 114 ? 5.139 7.324 -11.350 1.00 74.75 114 ALA A CA 1
ATOM 935 C C . ALA A 1 114 ? 5.250 8.303 -12.530 1.00 74.75 114 ALA A C 1
ATOM 937 O O . ALA A 1 114 ? 5.552 7.882 -13.645 1.00 74.75 114 ALA A O 1
ATOM 938 N N . LEU A 1 115 ? 5.070 9.605 -12.285 1.00 77.06 115 LEU A N 1
ATOM 939 C CA . LEU A 1 115 ? 5.214 10.643 -13.310 1.00 77.06 115 LEU A CA 1
ATOM 940 C C . LEU A 1 115 ? 6.651 10.728 -13.840 1.00 77.06 115 LEU A C 1
ATOM 942 O O . LEU A 1 115 ? 6.845 10.742 -15.053 1.00 77.06 115 LEU A O 1
ATOM 946 N N . ALA A 1 116 ? 7.651 10.702 -12.954 1.00 76.69 116 ALA A N 1
ATOM 947 C CA . ALA A 1 116 ? 9.062 10.701 -13.337 1.00 76.69 116 ALA A CA 1
ATOM 948 C C . ALA A 1 116 ? 9.436 9.460 -14.167 1.00 76.69 116 ALA A C 1
ATOM 950 O O . ALA A 1 116 ? 10.183 9.555 -15.142 1.00 76.69 116 ALA A O 1
ATOM 951 N N . TRP A 1 117 ? 8.891 8.293 -13.813 1.00 72.56 117 TRP A N 1
ATOM 952 C CA . TRP A 1 117 ? 9.096 7.059 -14.570 1.00 72.56 117 TRP A CA 1
ATOM 953 C C . TRP A 1 117 ? 8.435 7.112 -15.953 1.00 72.56 117 TRP A C 1
ATOM 955 O O . TRP A 1 117 ? 9.052 6.710 -16.940 1.00 72.56 117 TRP A O 1
ATOM 965 N N . ILE A 1 118 ? 7.213 7.645 -16.055 1.00 71.69 118 ILE A N 1
ATOM 966 C CA . ILE A 1 118 ? 6.527 7.832 -17.342 1.00 71.69 118 ILE A CA 1
ATOM 967 C C . ILE A 1 118 ? 7.327 8.786 -18.227 1.00 71.69 118 ILE A C 1
ATOM 969 O O . ILE A 1 118 ? 7.612 8.449 -19.375 1.00 71.69 118 ILE A O 1
ATOM 973 N N . GLU A 1 119 ? 7.733 9.939 -17.700 1.00 67.12 119 GLU A N 1
ATOM 974 C CA . GLU A 1 119 ? 8.507 10.932 -18.444 1.00 67.12 119 GLU A CA 1
ATOM 975 C C . GLU A 1 119 ? 9.823 10.351 -18.973 1.00 67.12 119 GLU A C 1
ATOM 977 O O . GLU A 1 119 ? 10.149 10.533 -20.145 1.00 67.12 119 GLU A O 1
ATOM 982 N N . HIS A 1 120 ? 10.532 9.571 -18.152 1.00 64.12 120 HIS A N 1
ATOM 983 C CA . HIS A 1 120 ? 11.773 8.915 -18.556 1.00 64.12 120 HIS A CA 1
ATOM 984 C C . HIS A 1 120 ? 11.577 7.867 -19.668 1.00 64.12 120 HIS A C 1
ATOM 986 O O . HIS A 1 120 ? 12.441 7.729 -20.533 1.00 64.12 120 HIS A O 1
ATOM 992 N N . ASN A 1 121 ? 10.467 7.121 -19.664 1.00 60.34 121 ASN A N 1
ATOM 993 C CA . ASN A 1 121 ? 10.254 6.019 -20.613 1.00 60.34 121 ASN A CA 1
ATOM 994 C C . ASN A 1 121 ? 9.482 6.412 -21.880 1.00 60.34 121 ASN A C 1
ATOM 996 O O . ASN A 1 121 ? 9.618 5.742 -22.902 1.00 60.34 121 ASN A O 1
ATOM 1000 N N . THR A 1 122 ? 8.669 7.470 -21.837 1.00 56.78 122 THR A N 1
ATOM 1001 C CA . THR A 1 122 ? 7.750 7.811 -22.940 1.00 56.78 122 THR A CA 1
ATOM 1002 C C . THR A 1 122 ? 8.106 9.099 -23.677 1.00 56.78 122 THR A C 1
ATOM 1004 O O . THR A 1 122 ? 7.746 9.242 -24.846 1.00 56.78 122 THR A O 1
ATOM 1007 N N . VAL A 1 123 ? 8.850 10.026 -23.064 1.00 54.28 123 VAL A N 1
ATOM 1008 C CA . VAL A 1 123 ? 9.033 11.372 -23.622 1.00 54.28 123 VAL A CA 1
ATOM 1009 C C . VAL A 1 123 ? 10.478 11.581 -24.100 1.00 54.28 123 VAL A C 1
ATOM 1011 O O . VAL A 1 123 ? 11.367 11.934 -23.336 1.00 54.28 123 VAL A O 1
ATOM 1014 N N . LYS A 1 124 ? 10.707 11.439 -25.417 1.00 56.41 124 LYS A N 1
ATOM 1015 C CA . LYS A 1 124 ? 11.861 12.056 -26.121 1.00 56.41 124 LYS A CA 1
ATOM 1016 C C . LYS A 1 124 ? 11.644 13.560 -26.418 1.00 56.41 124 LYS A C 1
ATOM 1018 O O . LYS A 1 124 ? 12.492 14.179 -27.053 1.00 56.41 124 LYS A O 1
ATOM 1023 N N . GLY A 1 125 ? 10.500 14.125 -26.017 1.00 55.09 125 GLY A N 1
ATOM 1024 C CA . GLY A 1 125 ? 10.111 15.537 -26.178 1.00 55.09 125 GLY A CA 1
ATOM 1025 C C . GLY A 1 125 ? 10.410 16.410 -24.946 1.00 55.09 125 GLY A C 1
ATOM 1026 O O . GLY A 1 125 ? 11.075 15.941 -24.021 1.00 55.09 125 GLY A O 1
ATOM 1027 N N . PRO A 1 126 ? 9.964 17.685 -24.910 1.00 52.16 126 PRO A N 1
ATOM 1028 C CA . PRO A 1 126 ? 10.290 18.590 -23.814 1.00 52.16 126 PRO A CA 1
ATOM 1029 C C . PRO A 1 126 ? 9.714 18.059 -22.502 1.00 52.16 126 PRO A C 1
ATOM 1031 O O . PRO A 1 126 ? 8.518 17.801 -22.375 1.00 52.16 126 PRO A O 1
ATOM 1034 N N . LYS A 1 127 ? 10.622 17.879 -21.547 1.00 57.72 127 LYS A N 1
ATOM 1035 C CA . LYS A 1 127 ? 10.352 17.422 -20.190 1.00 57.72 127 LYS A CA 1
ATOM 1036 C C . LYS A 1 127 ? 9.291 18.311 -19.545 1.00 57.72 127 LYS A C 1
ATOM 1038 O O . LYS A 1 127 ? 9.371 19.532 -19.654 1.00 57.72 127 LYS A O 1
ATOM 1043 N N . ILE A 1 128 ? 8.323 17.722 -18.852 1.00 57.41 128 ILE A N 1
ATOM 1044 C CA . ILE A 1 128 ? 7.262 18.453 -18.140 1.00 57.41 128 ILE A CA 1
ATOM 1045 C C . ILE A 1 128 ? 7.892 19.372 -17.078 1.00 57.41 128 ILE A C 1
ATOM 1047 O O . ILE A 1 128 ? 7.435 20.494 -16.871 1.00 57.41 128 ILE A O 1
ATOM 1051 N N . PHE A 1 129 ? 9.026 18.959 -16.500 1.00 55.06 129 PHE A N 1
ATOM 1052 C CA . PHE A 1 129 ? 9.826 19.793 -15.597 1.00 55.06 129 PHE A CA 1
ATOM 1053 C C . PHE A 1 129 ? 10.539 20.979 -16.267 1.00 55.06 129 PHE A C 1
ATOM 1055 O O . PHE A 1 129 ? 11.037 21.844 -15.557 1.00 55.06 129 PHE A O 1
ATOM 1062 N N . ALA A 1 130 ? 10.578 21.072 -17.600 1.00 56.50 130 ALA A N 1
ATOM 1063 C CA . ALA A 1 130 ? 11.063 22.270 -18.292 1.00 56.50 130 ALA A CA 1
ATOM 1064 C C . ALA A 1 130 ? 10.019 23.403 -18.315 1.00 56.50 130 ALA A C 1
ATOM 1066 O O . ALA A 1 130 ? 10.366 24.542 -18.616 1.00 56.50 130 ALA A O 1
ATOM 1067 N N . PHE A 1 131 ? 8.751 23.103 -18.009 1.00 57.53 131 PHE A N 1
ATOM 1068 C CA . PHE A 1 131 ? 7.655 24.075 -18.017 1.00 57.53 131 PHE A CA 1
ATOM 1069 C C 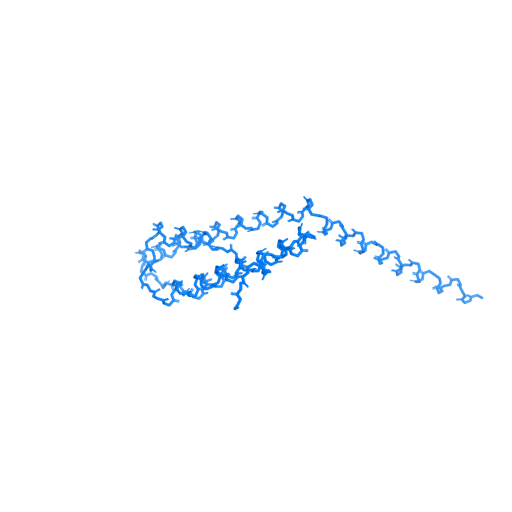. PHE A 1 131 ? 7.349 24.661 -16.627 1.00 57.53 131 PHE A C 1
ATOM 1071 O O . PHE A 1 131 ? 6.468 25.506 -16.497 1.00 57.53 131 PHE A O 1
ATOM 1078 N N . ILE A 1 132 ? 8.069 24.242 -15.582 1.00 52.50 132 ILE A N 1
ATOM 1079 C CA . ILE A 1 132 ? 7.952 24.832 -14.245 1.00 52.50 132 ILE A CA 1
ATOM 1080 C C . ILE A 1 132 ? 9.068 25.878 -14.112 1.00 52.50 132 ILE A C 1
ATOM 1082 O O . ILE A 1 132 ? 10.220 25.486 -13.910 1.00 52.50 132 ILE A O 1
ATOM 1086 N N . PRO A 1 133 ? 8.781 27.187 -14.253 1.00 53.53 133 PRO A N 1
ATOM 1087 C CA . PRO A 1 133 ? 9.759 28.204 -13.914 1.00 53.53 133 PRO A CA 1
ATOM 1088 C C . PRO A 1 133 ? 9.913 28.187 -12.390 1.00 53.53 133 PRO A C 1
ATOM 1090 O O . PRO A 1 133 ? 8.960 28.471 -11.663 1.00 53.53 133 PRO A O 1
ATOM 1093 N N . PHE A 1 134 ? 11.085 27.766 -11.918 1.00 58.53 134 PHE A N 1
ATOM 1094 C CA . PHE A 1 134 ? 11.554 28.140 -10.585 1.00 58.53 134 PHE A CA 1
ATOM 1095 C C . PHE A 1 134 ? 11.782 29.651 -10.524 1.00 58.53 134 PHE A C 1
ATOM 1097 O O . PHE A 1 134 ? 12.233 30.214 -11.550 1.00 58.53 134 PHE A O 1
#

Sequence (134 aa):
MINLLTNSTKIRSLCIHLVFCGIVTYVVNDKFVMPFIAWWFIVVNLFEFLMFGKDKLRAKMGWSRTPESTFLMMGLVGAFPGIFIGRIVFNHKTSKKQFYIPMWILFTIQLILALAWIEHNTVKGPKIFAFIPF

Foldseek 3Di:
DPVPVVVVVVVVVVVVVVVVVVVVVVCPPCVVVVVVVVVVLVVLLVVLLVLLVVQLVCVVVVHDGDDLVVSLVSLLVNNLVSPVCSCVVSVPC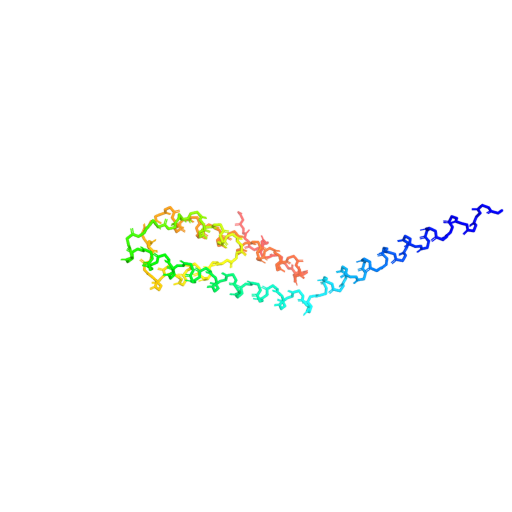PPDPVRVVSSVVSVVVVVVVVLVVCCVPPDPDDGPVVPDDD

pLDDT: mean 72.88, std 10.53, range [47.97, 87.62]

Radius of gyration: 23.8 Å; chains: 1; bounding box: 63×61×49 Å